Protein AF-A0A7S2B940-F1 (afdb_monomer)

Structure (mmCIF, N/CA/C/O backbone):
data_AF-A0A7S2B940-F1
#
_entry.id   AF-A0A7S2B940-F1
#
loop_
_atom_site.group_PDB
_atom_site.id
_atom_site.type_symbol
_atom_site.label_atom_id
_atom_site.label_alt_id
_atom_site.label_comp_id
_atom_site.label_asym_id
_atom_site.label_entity_id
_atom_site.label_seq_id
_atom_site.pdbx_PDB_ins_code
_atom_site.Cartn_x
_atom_site.Cartn_y
_atom_site.Cartn_z
_atom_site.occupancy
_atom_site.B_iso_or_equiv
_atom_site.auth_seq_id
_atom_site.auth_comp_id
_atom_site.auth_asym_id
_atom_site.auth_atom_id
_atom_site.pdbx_PDB_model_num
ATOM 1 N N . THR A 1 1 ? -18.390 -24.852 35.337 1.00 52.75 1 THR A N 1
ATOM 2 C CA . THR A 1 1 ? -17.069 -25.530 35.355 1.00 52.75 1 THR A CA 1
ATOM 3 C C . THR A 1 1 ? -16.070 -24.663 34.614 1.00 52.75 1 THR A C 1
ATOM 5 O O . THR A 1 1 ? -16.239 -24.430 33.425 1.00 52.75 1 THR A O 1
ATOM 8 N N . ALA A 1 2 ? -15.035 -24.170 35.299 1.00 57.06 2 ALA A N 1
ATOM 9 C CA . ALA A 1 2 ? -14.073 -23.205 34.744 1.00 57.06 2 ALA A CA 1
ATOM 10 C C . ALA A 1 2 ? -13.391 -23.668 33.437 1.00 57.06 2 ALA A C 1
ATOM 12 O O . ALA A 1 2 ? -13.110 -22.860 32.560 1.00 57.06 2 ALA A O 1
ATOM 13 N N . ALA A 1 3 ? -13.202 -24.979 33.257 1.00 61.72 3 ALA A N 1
ATOM 14 C CA . ALA A 1 3 ? -12.639 -25.552 32.035 1.00 61.72 3 ALA A CA 1
ATOM 15 C C . ALA A 1 3 ? -13.506 -25.314 30.783 1.00 61.72 3 ALA A C 1
ATOM 17 O O . ALA A 1 3 ? -12.969 -25.111 29.698 1.00 61.72 3 ALA A O 1
ATOM 18 N N . ALA A 1 4 ? -14.837 -25.297 30.923 1.00 62.75 4 ALA A N 1
ATOM 19 C CA . ALA A 1 4 ? -15.737 -25.053 29.798 1.00 62.75 4 ALA A CA 1
ATOM 20 C C . ALA A 1 4 ? -15.673 -23.588 29.337 1.00 62.75 4 ALA A C 1
ATOM 22 O O . ALA A 1 4 ? -15.599 -23.325 28.142 1.00 62.75 4 ALA A O 1
ATOM 23 N N . ALA A 1 5 ? -15.602 -22.643 30.279 1.00 66.50 5 ALA A N 1
ATOM 24 C CA . ALA A 1 5 ? -15.472 -21.218 29.977 1.00 66.50 5 ALA A CA 1
ATOM 25 C C . ALA A 1 5 ? -14.137 -20.889 29.283 1.00 66.50 5 ALA A C 1
ATOM 27 O O . ALA A 1 5 ? -14.111 -20.117 28.327 1.00 66.50 5 ALA A O 1
ATOM 28 N N . VAL A 1 6 ? -13.039 -21.532 29.700 1.00 71.50 6 VAL A N 1
ATOM 29 C CA . VAL A 1 6 ? -11.722 -21.378 29.054 1.00 71.50 6 VAL A CA 1
ATOM 30 C C . VAL A 1 6 ? -11.737 -21.910 27.620 1.00 71.50 6 VAL A C 1
ATOM 32 O O . VAL A 1 6 ? -11.190 -21.269 26.725 1.00 71.50 6 VAL A O 1
ATOM 35 N N . LEU A 1 7 ? -12.392 -23.048 27.376 1.00 70.31 7 LEU A N 1
ATOM 36 C CA . LEU A 1 7 ? -12.511 -23.616 26.031 1.00 70.31 7 LEU A CA 1
ATOM 37 C C . LEU A 1 7 ? -13.374 -22.746 25.113 1.00 70.31 7 LEU A C 1
ATOM 39 O O . LEU A 1 7 ? -13.014 -22.550 23.956 1.00 70.31 7 LEU A O 1
ATOM 43 N N . VAL A 1 8 ? -14.463 -22.172 25.626 1.00 73.25 8 VAL A N 1
ATOM 44 C CA . VAL A 1 8 ? -15.303 -21.236 24.863 1.00 73.25 8 VAL A CA 1
ATOM 45 C C . VAL A 1 8 ? -14.540 -19.943 24.562 1.00 73.25 8 VAL A C 1
ATOM 47 O O . VAL A 1 8 ? -14.522 -19.509 23.413 1.00 73.25 8 VAL A O 1
ATOM 50 N N . GLY A 1 9 ? -13.829 -19.375 25.541 1.00 71.56 9 GLY A N 1
ATOM 51 C CA . GLY A 1 9 ? -12.989 -18.191 25.336 1.00 71.56 9 GLY A CA 1
ATOM 52 C C . GLY A 1 9 ? -11.861 -18.422 24.324 1.00 71.56 9 GLY A C 1
ATOM 53 O O . GLY A 1 9 ? -11.613 -17.571 23.470 1.00 71.56 9 GLY A O 1
ATOM 54 N N . LEU A 1 10 ? -11.226 -19.599 24.354 1.00 71.62 10 LEU A N 1
ATOM 55 C CA . LEU A 1 10 ? -10.214 -19.994 23.371 1.00 71.62 10 LEU A CA 1
ATOM 56 C C . LEU A 1 10 ? -10.818 -20.141 21.969 1.00 71.62 10 LEU A C 1
ATOM 58 O O . LEU A 1 10 ? -10.232 -19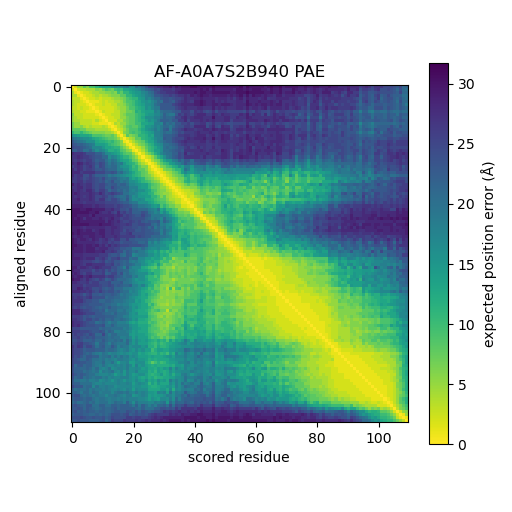.651 21.008 1.00 71.62 10 LEU A O 1
ATOM 62 N N . LEU A 1 11 ? -11.981 -20.787 21.843 1.00 67.75 11 LEU A N 1
ATOM 63 C CA . LEU A 1 11 ? -12.649 -20.996 20.556 1.00 67.75 11 LEU A CA 1
ATOM 64 C C . LEU A 1 11 ? -13.142 -19.683 19.942 1.00 67.75 11 LEU A C 1
ATOM 66 O O . LEU A 1 11 ? -12.982 -19.490 18.741 1.00 67.75 11 LEU A O 1
ATOM 70 N N . VAL A 1 12 ? -13.666 -18.756 20.746 1.00 68.81 12 VAL A N 1
ATOM 71 C CA . VAL A 1 12 ? -14.045 -17.410 20.286 1.00 68.81 12 VAL A CA 1
ATOM 72 C C . VAL A 1 12 ? -12.805 -16.593 19.913 1.00 68.81 12 VAL A C 1
ATOM 74 O O . VAL A 1 12 ? -12.798 -15.931 18.875 1.00 68.81 12 VAL A O 1
ATOM 77 N N . GLY A 1 13 ? -11.721 -16.680 20.690 1.00 63.38 13 GLY A N 1
ATOM 78 C CA . GLY A 1 13 ? -10.437 -16.047 20.363 1.00 63.38 13 GLY A CA 1
ATOM 79 C C . GLY A 1 13 ? -9.819 -16.571 19.059 1.00 63.38 13 GLY A C 1
ATOM 80 O O . GLY A 1 13 ? -9.343 -15.791 18.236 1.00 63.38 13 GLY A O 1
ATOM 81 N N . LEU A 1 14 ? -9.884 -17.883 18.816 1.00 63.81 14 LEU A N 1
ATOM 82 C CA . LEU A 1 14 ? -9.420 -18.497 17.568 1.00 63.81 14 LEU A CA 1
ATOM 83 C C . LEU A 1 14 ? -10.356 -18.191 16.391 1.00 63.81 14 LEU A C 1
ATOM 85 O O . LEU A 1 14 ? -9.872 -17.847 15.316 1.00 63.81 14 LEU A O 1
ATOM 89 N N . ALA A 1 15 ? -11.676 -18.245 16.570 1.00 60.56 15 ALA A N 1
ATOM 90 C CA . ALA A 1 15 ? -12.637 -17.958 15.502 1.00 60.56 15 ALA A CA 1
ATOM 91 C C . ALA A 1 15 ? -12.685 -16.469 15.116 1.00 60.56 15 ALA A C 1
ATOM 93 O O . ALA A 1 15 ? -12.970 -16.141 13.967 1.00 60.56 15 ALA A O 1
ATOM 94 N N . SER A 1 16 ? -12.365 -15.563 16.045 1.00 57.62 16 SER A N 1
ATOM 95 C CA . SER A 1 16 ? -12.259 -14.123 15.775 1.00 57.62 16 SER A CA 1
ATOM 96 C C . SER A 1 16 ? -10.914 -13.715 15.166 1.00 57.62 16 SER A C 1
ATOM 98 O O . SER A 1 16 ? -10.809 -12.624 14.612 1.00 57.62 16 SER A O 1
ATOM 100 N N . SER A 1 17 ? -9.892 -14.576 15.201 1.00 50.94 17 SER A N 1
ATOM 101 C CA . SER A 1 17 ? -8.549 -14.235 14.716 1.00 50.94 17 SER A CA 1
ATOM 102 C C . SER A 1 17 ? -8.412 -13.989 13.198 1.00 50.94 17 SER A C 1
ATOM 104 O O . SER A 1 17 ? -7.620 -13.111 12.847 1.00 50.94 17 SER A O 1
ATOM 106 N N . PRO A 1 18 ? -9.198 -14.593 12.274 1.00 51.69 18 PRO A N 1
ATOM 107 C CA . PRO A 1 18 ? -9.174 -14.172 10.872 1.00 51.69 18 PRO A CA 1
ATOM 108 C C . PRO A 1 18 ? -9.874 -12.822 10.690 1.00 51.69 18 PRO A C 1
ATOM 110 O O . PRO A 1 18 ? -9.405 -11.979 9.930 1.00 51.69 18 PRO A O 1
ATOM 113 N N . LEU A 1 19 ? -10.971 -12.601 11.426 1.00 43.22 19 LEU A N 1
ATOM 114 C CA . LEU A 1 19 ? -11.789 -11.397 11.316 1.00 43.22 19 LEU A CA 1
ATOM 115 C C . LEU A 1 19 ? -11.126 -10.185 11.961 1.00 43.22 19 LEU A C 1
ATOM 117 O O . LEU A 1 19 ? -11.212 -9.113 11.391 1.00 43.22 19 LEU A O 1
ATOM 121 N N . ALA A 1 20 ? -10.408 -10.321 13.075 1.00 45.69 20 ALA A N 1
ATOM 122 C CA . ALA A 1 20 ? -9.652 -9.227 13.687 1.00 45.69 20 ALA A CA 1
ATOM 123 C C . ALA A 1 20 ? -8.378 -8.879 12.895 1.00 45.69 20 ALA A C 1
ATOM 125 O O . ALA A 1 20 ? -8.005 -7.708 12.821 1.00 45.69 20 ALA A O 1
ATOM 126 N N . ALA A 1 21 ? -7.753 -9.865 12.237 1.00 44.47 21 ALA A N 1
ATOM 127 C CA . ALA A 1 21 ? -6.680 -9.610 11.275 1.00 44.47 21 ALA A CA 1
ATOM 128 C C . ALA A 1 21 ? -7.192 -8.888 10.010 1.00 44.47 21 ALA A C 1
ATOM 130 O O . ALA A 1 21 ? -6.435 -8.135 9.397 1.00 44.47 21 ALA A O 1
ATOM 131 N N . SER A 1 22 ? -8.474 -9.050 9.649 1.00 44.34 22 SER A N 1
ATOM 132 C CA . SER A 1 22 ? -9.109 -8.366 8.511 1.00 44.34 22 SER A CA 1
ATOM 133 C C . SER A 1 22 ? -9.970 -7.137 8.868 1.00 44.34 22 SER A C 1
ATOM 135 O O . SER A 1 22 ? -10.297 -6.351 7.981 1.00 44.34 22 SER A O 1
ATOM 137 N N . ALA A 1 23 ? -10.348 -6.930 10.135 1.00 42.91 23 ALA A N 1
ATOM 138 C CA . ALA A 1 23 ? -11.279 -5.874 10.573 1.00 42.91 23 ALA A CA 1
ATOM 139 C C . ALA A 1 23 ? -10.595 -4.532 10.877 1.00 42.91 23 ALA A C 1
ATOM 141 O O . ALA A 1 23 ? -11.248 -3.565 11.261 1.00 42.91 23 ALA A O 1
ATOM 142 N N . GLY A 1 24 ? -9.286 -4.431 10.657 1.00 43.88 24 GLY A N 1
ATOM 143 C CA . GLY A 1 24 ? -8.516 -3.206 10.860 1.00 43.88 24 GLY A CA 1
ATOM 144 C C . GLY A 1 24 ? -8.336 -2.332 9.619 1.00 43.88 24 GLY A C 1
ATOM 145 O O . GLY A 1 24 ? -7.425 -1.514 9.637 1.00 43.88 24 GLY A O 1
ATOM 146 N N . VAL A 1 25 ? -9.177 -2.484 8.585 1.00 47.09 25 VAL A N 1
ATOM 147 C CA . VAL A 1 25 ? -9.004 -2.055 7.176 1.00 47.09 25 VAL A CA 1
ATOM 148 C C . VAL A 1 25 ? -8.532 -3.245 6.345 1.00 47.09 25 VAL A C 1
ATOM 150 O O . VAL A 1 25 ? -7.361 -3.615 6.399 1.00 47.09 25 VAL A O 1
ATOM 153 N N . ALA A 1 26 ? -9.436 -3.816 5.541 1.00 45.25 26 ALA A N 1
ATOM 154 C CA . ALA A 1 26 ? -9.055 -4.581 4.361 1.00 45.25 26 ALA A CA 1
ATOM 155 C C . ALA A 1 26 ? -8.199 -3.644 3.506 1.00 45.25 26 ALA A C 1
ATOM 157 O O . ALA A 1 26 ? -8.713 -2.782 2.794 1.00 45.25 26 ALA A O 1
ATOM 158 N N . ARG A 1 27 ? -6.880 -3.708 3.685 1.00 55.78 27 ARG A N 1
ATOM 159 C CA . ARG A 1 27 ? -5.963 -2.982 2.823 1.00 55.78 27 ARG A CA 1
ATOM 160 C C . ARG A 1 27 ? -6.012 -3.739 1.504 1.00 55.78 27 ARG A C 1
ATOM 162 O O . ARG A 1 27 ? -5.611 -4.905 1.511 1.00 55.78 27 ARG A O 1
ATOM 169 N N . PRO A 1 28 ? -6.538 -3.149 0.413 1.00 59.94 28 PRO A N 1
ATOM 170 C CA . PRO A 1 28 ? -6.311 -3.739 -0.894 1.00 59.94 28 PRO A CA 1
ATOM 171 C C . PRO A 1 28 ? -4.803 -3.966 -1.010 1.00 59.94 28 PRO A C 1
ATOM 173 O O . PRO A 1 28 ? -4.013 -3.138 -0.539 1.00 59.94 28 PRO A O 1
ATOM 176 N N . LEU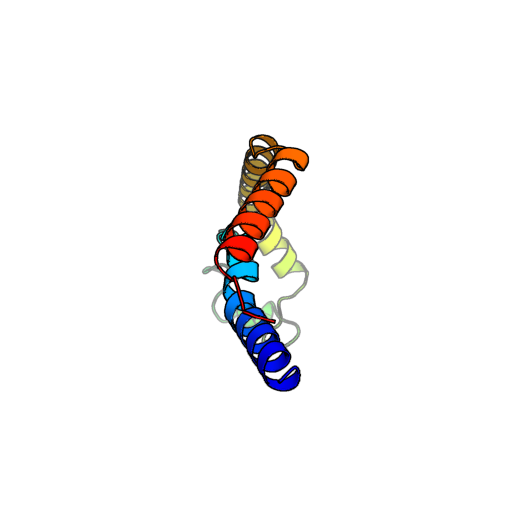 A 1 29 ? -4.408 -5.131 -1.530 1.00 63.56 29 LEU A N 1
ATOM 177 C CA . LEU A 1 29 ? -3.009 -5.321 -1.888 1.00 63.56 29 LEU A CA 1
ATOM 178 C C . LEU A 1 29 ? -2.595 -4.138 -2.774 1.00 63.56 29 LEU A C 1
ATOM 180 O O . LEU A 1 29 ? -3.435 -3.666 -3.542 1.00 63.56 29 LEU A O 1
ATOM 184 N N . PRO A 1 30 ? -1.359 -3.628 -2.635 1.00 63.44 30 PRO A N 1
ATOM 185 C CA . PRO A 1 30 ? -0.895 -2.558 -3.503 1.00 63.44 30 PRO A CA 1
ATOM 186 C C . PRO A 1 30 ? -1.110 -2.966 -4.962 1.00 63.44 30 PRO A C 1
ATOM 188 O O . PRO A 1 30 ? -0.836 -4.112 -5.341 1.00 63.44 30 PRO A O 1
ATOM 191 N N . ASP A 1 31 ? -1.608 -2.031 -5.766 1.00 66.69 31 ASP A N 1
ATOM 192 C CA . ASP A 1 31 ? -1.832 -2.257 -7.193 1.00 66.69 31 ASP A CA 1
ATOM 193 C C . ASP A 1 31 ? -0.488 -2.361 -7.935 1.00 66.69 31 ASP A C 1
ATOM 195 O O . ASP A 1 31 ? -0.432 -2.817 -9.087 1.00 66.69 31 ASP A O 1
ATOM 199 N N . PHE A 1 32 ? 0.612 -1.937 -7.303 1.00 64.69 32 PHE A N 1
ATOM 200 C CA . PHE A 1 32 ? 1.962 -2.272 -7.725 1.00 64.69 32 PHE A CA 1
ATOM 201 C C . PHE A 1 32 ? 2.434 -3.572 -7.060 1.00 64.69 32 PHE A C 1
ATOM 203 O O . PHE A 1 32 ? 2.542 -3.718 -5.843 1.00 64.69 32 PHE A O 1
ATOM 210 N N . SER A 1 33 ? 2.798 -4.523 -7.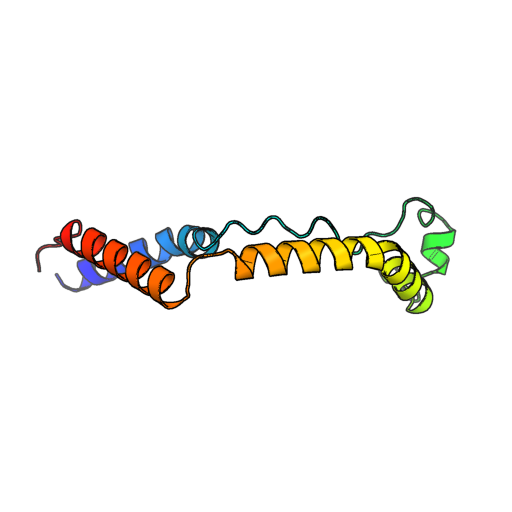908 1.00 65.12 33 SER A N 1
ATOM 211 C CA . SER A 1 33 ? 3.560 -5.708 -7.544 1.00 65.12 33 SER A CA 1
ATOM 212 C C . SER A 1 33 ? 4.737 -5.796 -8.501 1.00 65.12 33 SER A C 1
ATOM 214 O O . SER A 1 33 ? 4.571 -5.523 -9.695 1.00 65.12 33 SER A O 1
ATOM 216 N N . LEU A 1 34 ? 5.910 -6.183 -7.984 1.00 65.06 34 LEU A N 1
ATOM 217 C CA . LEU A 1 34 ? 7.116 -6.417 -8.782 1.00 65.06 34 LEU A CA 1
ATOM 218 C C . LEU A 1 34 ? 6.887 -7.608 -9.716 1.00 65.06 34 LEU A C 1
ATOM 220 O O . LEU A 1 34 ? 7.291 -8.736 -9.450 1.00 65.06 34 LEU A O 1
ATOM 224 N N . THR A 1 35 ? 6.207 -7.337 -10.818 1.00 67.56 35 THR A N 1
ATOM 225 C CA . THR A 1 35 ? 5.924 -8.279 -11.889 1.00 67.56 35 THR A CA 1
ATOM 226 C C . THR A 1 35 ? 6.939 -8.100 -13.005 1.00 67.56 35 THR A C 1
ATOM 228 O O . THR A 1 35 ? 7.400 -6.992 -13.293 1.00 67.56 35 THR A O 1
ATOM 231 N N . ARG A 1 36 ? 7.322 -9.219 -13.625 1.00 66.75 36 ARG A N 1
ATOM 232 C CA . ARG A 1 36 ? 8.161 -9.200 -14.821 1.00 66.75 36 ARG A CA 1
ATOM 233 C C . ARG A 1 36 ? 7.336 -8.592 -15.971 1.00 66.75 36 ARG A C 1
ATOM 235 O O . ARG A 1 36 ? 6.249 -9.104 -16.232 1.00 66.75 36 ARG A O 1
ATOM 242 N N . PRO A 1 37 ? 7.820 -7.543 -16.656 1.00 68.00 37 PRO A N 1
ATOM 243 C CA . PRO A 1 37 ? 7.107 -6.937 -17.775 1.00 68.00 37 PRO A CA 1
ATOM 244 C C . PRO A 1 37 ? 6.895 -7.921 -18.930 1.00 68.00 37 PRO A C 1
ATOM 246 O O . PRO A 1 37 ? 7.740 -8.785 -19.167 1.00 68.00 37 PRO A O 1
ATOM 249 N N . GLU A 1 38 ? 5.808 -7.759 -19.690 1.00 70.38 38 GLU A N 1
ATOM 250 C CA . GLU A 1 38 ? 5.469 -8.655 -20.810 1.00 70.38 38 GLU A CA 1
ATOM 251 C C . GLU A 1 38 ? 6.552 -8.714 -21.893 1.00 70.38 38 GLU A C 1
ATOM 253 O O . GLU A 1 38 ? 6.836 -9.785 -22.421 1.00 70.38 38 GLU A O 1
ATOM 258 N N . TYR A 1 39 ? 7.237 -7.599 -22.151 1.00 64.25 39 TYR A N 1
ATOM 259 C CA . TYR A 1 39 ? 8.336 -7.539 -23.120 1.00 64.25 39 TYR A CA 1
ATOM 260 C C . TYR A 1 39 ? 9.591 -8.316 -22.686 1.00 64.25 39 TYR A C 1
ATOM 262 O O . TYR A 1 39 ? 10.477 -8.543 -23.501 1.00 64.25 39 TYR A O 1
ATOM 270 N N . MET A 1 40 ? 9.680 -8.725 -21.415 1.00 62.41 40 MET A N 1
ATOM 271 C CA . MET A 1 40 ? 10.777 -9.537 -20.878 1.00 62.41 40 MET A CA 1
ATOM 272 C C . MET A 1 40 ? 10.402 -11.018 -20.743 1.00 62.41 40 MET A C 1
ATOM 274 O O . MET A 1 40 ? 11.047 -11.733 -19.976 1.00 62.41 40 MET A O 1
ATOM 278 N N . GLN A 1 41 ? 9.348 -11.485 -21.420 1.00 63.62 41 GLN A N 1
ATOM 279 C CA . GLN A 1 41 ? 8.969 -12.900 -21.472 1.00 63.62 41 GLN A CA 1
ATOM 280 C C . GLN A 1 41 ? 9.648 -13.594 -22.673 1.00 63.62 41 GLN A C 1
ATOM 282 O O . GLN A 1 41 ? 9.651 -13.061 -23.777 1.00 63.62 41 GLN A O 1
ATOM 287 N N . GLY A 1 42 ? 10.232 -14.787 -22.477 1.00 63.91 42 GLY A N 1
ATOM 288 C CA . GLY A 1 42 ? 10.884 -15.574 -23.541 1.00 63.91 42 GLY A CA 1
ATOM 289 C C . GLY A 1 42 ? 12.391 -15.796 -23.341 1.00 63.91 42 GLY A C 1
ATOM 290 O O . GLY A 1 42 ? 12.868 -15.834 -22.213 1.00 63.91 42 GLY A O 1
ATOM 291 N N . ILE A 1 43 ? 13.152 -15.962 -24.430 1.00 56.75 43 ILE A N 1
ATOM 292 C CA . ILE A 1 43 ? 14.596 -16.303 -24.400 1.00 56.75 43 ILE A CA 1
ATOM 293 C C . ILE A 1 43 ? 15.423 -15.231 -23.665 1.00 56.75 43 ILE A C 1
ATOM 295 O O . ILE A 1 43 ? 16.366 -15.547 -22.941 1.00 56.75 43 ILE A O 1
ATOM 299 N N . ASP A 1 44 ? 15.022 -13.965 -23.780 1.00 56.72 44 ASP A N 1
ATOM 300 C CA . ASP A 1 44 ? 15.660 -12.842 -23.083 1.00 56.72 44 ASP A CA 1
ATOM 301 C C . ASP A 1 44 ? 15.415 -12.892 -21.556 1.00 56.72 44 ASP A C 1
ATOM 303 O O . ASP A 1 44 ? 16.263 -12.520 -20.743 1.00 56.72 44 ASP A O 1
ATOM 307 N N . ALA A 1 45 ? 14.293 -13.493 -21.135 1.00 57.56 45 ALA A N 1
ATOM 308 C CA . ALA A 1 45 ? 13.985 -13.754 -19.729 1.00 57.56 45 ALA A CA 1
ATOM 309 C C . ALA A 1 45 ? 14.976 -14.739 -19.095 1.00 57.56 45 ALA A C 1
ATOM 311 O O . ALA A 1 45 ? 15.333 -14.592 -17.925 1.00 57.56 45 ALA A O 1
ATOM 312 N N . SER A 1 46 ? 15.409 -15.737 -19.869 1.00 54.75 46 SER A N 1
ATOM 313 C CA . SER A 1 46 ? 16.346 -16.780 -19.447 1.00 54.75 46 SER A CA 1
ATOM 314 C C . SER A 1 46 ? 17.778 -16.257 -19.319 1.00 54.75 46 SER A C 1
ATOM 316 O O . SER A 1 46 ? 18.505 -16.718 -18.447 1.00 54.75 46 SER A O 1
ATOM 318 N N . ASN A 1 47 ? 18.160 -15.270 -20.139 1.00 57.19 47 ASN A N 1
ATOM 319 C CA . ASN A 1 47 ? 19.477 -14.623 -20.077 1.00 57.19 47 ASN A CA 1
ATOM 320 C C . ASN A 1 47 ? 19.587 -13.571 -18.968 1.00 57.19 47 ASN A C 1
ATOM 322 O O . ASN A 1 47 ? 20.682 -13.288 -18.494 1.00 57.19 47 ASN A O 1
ATOM 326 N N . SER A 1 48 ? 18.459 -13.017 -18.521 1.00 60.72 48 SER A N 1
ATOM 327 C CA . SER A 1 48 ? 18.408 -12.060 -17.407 1.00 60.72 48 SER A CA 1
ATOM 328 C C . SER A 1 48 ? 18.569 -12.687 -16.014 1.00 60.72 48 SER A C 1
ATOM 330 O O . SER A 1 48 ? 18.338 -12.005 -15.021 1.00 60.72 48 SER A O 1
ATOM 332 N N . ALA A 1 49 ? 18.887 -13.979 -15.902 1.00 62.19 49 ALA A N 1
ATOM 333 C CA . ALA A 1 49 ? 18.854 -14.710 -14.639 1.00 62.19 49 ALA A CA 1
ATOM 334 C C . ALA A 1 49 ? 20.144 -15.507 -14.408 1.00 62.19 49 ALA A C 1
ATOM 336 O O . ALA A 1 49 ? 20.514 -16.351 -15.220 1.00 62.19 49 ALA A O 1
ATOM 337 N N . THR A 1 50 ? 20.798 -15.304 -13.260 1.00 60.47 50 THR A N 1
ATOM 338 C CA . THR A 1 50 ? 21.963 -16.108 -12.841 1.00 60.47 50 THR A CA 1
ATOM 339 C C . THR A 1 50 ? 21.578 -17.571 -12.577 1.00 60.47 50 THR A C 1
ATOM 341 O O . THR A 1 50 ? 22.407 -18.471 -12.716 1.00 60.47 50 THR A O 1
ATOM 344 N N . LYS A 1 51 ? 20.311 -17.823 -12.215 1.00 63.88 51 LYS A N 1
ATOM 345 C CA . LYS A 1 51 ? 19.704 -19.151 -12.040 1.00 63.88 51 LYS A CA 1
ATOM 346 C C . LYS A 1 51 ? 18.241 -19.148 -12.500 1.00 63.88 51 LYS A C 1
ATOM 348 O O . LYS A 1 51 ? 17.584 -18.111 -12.413 1.00 63.88 51 LYS A O 1
ATOM 353 N N . PRO A 1 52 ? 17.684 -20.296 -12.924 1.00 61.12 52 PRO A N 1
ATOM 354 C CA . PRO A 1 52 ? 16.258 -20.406 -13.228 1.00 61.12 52 PRO A CA 1
ATOM 355 C C . PRO A 1 52 ? 15.386 -19.908 -12.063 1.00 61.12 52 PRO A C 1
ATOM 357 O O . PRO A 1 52 ? 15.559 -20.344 -10.928 1.00 61.12 52 PRO A O 1
ATOM 360 N N . GLY A 1 53 ? 14.456 -18.992 -12.347 1.00 65.88 53 GLY A N 1
ATOM 361 C CA . GLY A 1 53 ? 13.565 -18.386 -11.348 1.00 65.88 53 GLY A CA 1
ATOM 362 C C . GLY A 1 53 ? 14.108 -17.125 -10.663 1.00 65.88 53 GLY A C 1
ATOM 363 O O . GLY A 1 53 ? 13.344 -16.437 -9.989 1.00 65.88 53 GLY A O 1
ATOM 364 N N . GLU A 1 54 ? 15.380 -16.776 -10.865 1.00 68.69 54 GLU A N 1
ATOM 365 C CA . GLU A 1 54 ? 15.955 -15.518 -10.383 1.00 68.69 54 GLU A CA 1
ATOM 366 C C . GLU A 1 54 ? 15.826 -14.402 -11.438 1.00 68.69 54 GLU A C 1
ATOM 368 O O . GLU A 1 54 ? 15.556 -14.635 -12.618 1.00 68.69 54 GLU A O 1
ATOM 373 N N . VAL A 1 55 ? 15.981 -13.158 -10.993 1.00 71.38 55 VAL A N 1
ATOM 374 C CA . VAL A 1 55 ? 16.083 -11.972 -11.850 1.00 71.38 55 VAL A CA 1
ATOM 375 C C . VAL A 1 55 ? 17.385 -11.285 -11.469 1.00 71.38 55 VAL A C 1
ATOM 377 O O . VAL A 1 55 ? 17.591 -11.007 -10.285 1.00 71.38 55 VAL A O 1
ATOM 380 N N . ASP A 1 56 ? 18.259 -11.025 -12.437 1.00 78.31 56 ASP A N 1
ATOM 381 C CA . ASP A 1 56 ? 19.509 -10.304 -12.211 1.00 78.31 56 ASP A CA 1
ATOM 382 C C . ASP A 1 56 ? 19.238 -8.902 -11.645 1.00 78.31 56 ASP A C 1
ATOM 384 O O . ASP A 1 56 ? 18.185 -8.292 -11.867 1.00 78.31 56 ASP A O 1
ATOM 388 N N . TYR A 1 57 ? 20.208 -8.384 -10.897 1.00 76.81 57 TYR A N 1
ATOM 389 C CA . TYR A 1 57 ? 20.148 -7.082 -10.254 1.00 76.81 57 TYR A CA 1
ATOM 390 C C . TYR A 1 57 ? 19.833 -5.954 -11.243 1.00 76.81 57 TYR A C 1
ATOM 392 O O . TYR A 1 57 ? 19.008 -5.088 -10.932 1.00 76.81 57 TYR A O 1
ATOM 400 N N . VAL A 1 58 ? 20.437 -5.966 -12.437 1.00 79.94 58 VAL A N 1
ATOM 401 C CA . VAL A 1 58 ? 20.216 -4.924 -13.453 1.00 79.94 58 VAL A CA 1
ATOM 402 C C . VAL A 1 58 ? 18.767 -4.952 -13.929 1.00 79.94 58 VAL A C 1
ATOM 404 O O . VAL A 1 58 ? 18.079 -3.929 -13.905 1.00 79.94 58 VAL A O 1
ATOM 407 N N . THR A 1 59 ? 18.272 -6.135 -14.279 1.00 76.81 59 THR A N 1
ATOM 408 C CA . THR A 1 59 ? 16.889 -6.329 -14.718 1.00 76.81 59 THR A CA 1
ATOM 409 C C . THR A 1 59 ? 15.892 -5.974 -13.621 1.00 76.81 59 THR A C 1
ATOM 411 O O . THR A 1 59 ? 14.931 -5.247 -13.869 1.00 76.81 59 THR A O 1
ATOM 414 N N . ARG A 1 60 ? 16.136 -6.403 -12.380 1.00 78.75 60 ARG A N 1
ATOM 415 C CA . ARG A 1 60 ? 15.300 -6.035 -11.232 1.00 78.75 60 ARG A CA 1
ATOM 416 C C . ARG A 1 60 ? 15.248 -4.521 -11.040 1.00 78.75 60 ARG A C 1
ATOM 418 O O . ARG A 1 60 ? 14.170 -3.983 -10.797 1.00 78.75 60 ARG A O 1
ATOM 425 N N . SER A 1 61 ? 16.386 -3.843 -11.161 1.00 81.06 61 SER A N 1
ATOM 426 C CA . SER A 1 61 ? 16.480 -2.388 -10.995 1.00 81.06 61 SER A CA 1
ATOM 427 C C . SER A 1 61 ? 15.711 -1.643 -12.086 1.00 81.06 61 SER A C 1
ATOM 429 O O . SER A 1 61 ? 15.018 -0.673 -11.794 1.00 81.06 61 SER A O 1
ATOM 431 N N . GLN A 1 62 ? 15.758 -2.126 -13.329 1.00 81.19 62 GLN A N 1
ATOM 432 C CA . GLN A 1 62 ? 14.968 -1.568 -14.431 1.00 81.19 62 GLN A CA 1
ATOM 433 C C . GLN A 1 62 ? 13.464 -1.751 -14.205 1.00 81.19 62 GLN A C 1
ATOM 435 O O . GLN A 1 62 ? 12.702 -0.797 -14.347 1.00 81.19 62 GLN A O 1
ATOM 440 N N . ILE A 1 63 ? 13.037 -2.947 -13.786 1.00 79.44 63 ILE A N 1
ATOM 441 C CA . ILE A 1 63 ? 11.633 -3.231 -13.450 1.00 79.44 63 ILE A CA 1
ATOM 442 C C . ILE A 1 63 ? 11.157 -2.311 -12.319 1.00 79.44 63 ILE A C 1
ATOM 444 O O . ILE A 1 63 ? 10.086 -1.712 -12.410 1.00 79.44 63 ILE A O 1
ATOM 448 N N . GLN A 1 64 ? 11.972 -2.152 -11.273 1.00 79.12 64 GLN A N 1
ATOM 449 C CA . GLN A 1 64 ? 11.687 -1.227 -10.176 1.00 79.12 64 GLN A CA 1
ATOM 450 C C . GLN A 1 64 ? 11.577 0.217 -10.658 1.00 79.12 64 GLN A C 1
ATOM 452 O O . GLN A 1 64 ? 10.671 0.927 -10.231 1.00 79.12 64 GLN A O 1
ATOM 457 N N . TRP A 1 65 ? 12.460 0.651 -11.557 1.00 83.75 65 TRP A N 1
ATOM 458 C CA . TRP A 1 65 ? 12.432 2.007 -12.096 1.00 83.75 65 TRP A CA 1
ATOM 459 C C . TRP A 1 65 ? 11.149 2.281 -12.888 1.00 83.75 65 TRP A C 1
ATOM 461 O O . TRP A 1 65 ? 10.516 3.313 -12.680 1.00 83.75 65 TRP A O 1
ATOM 471 N N . VAL A 1 66 ? 10.712 1.329 -13.720 1.00 83.31 66 VAL A N 1
ATOM 472 C CA . VAL A 1 66 ? 9.451 1.423 -14.477 1.00 83.31 66 VAL A CA 1
ATOM 473 C C . VAL A 1 66 ? 8.235 1.501 -13.548 1.00 83.31 66 VAL A C 1
ATOM 475 O O . VAL A 1 66 ? 7.296 2.242 -13.825 1.00 83.31 66 VAL A O 1
ATOM 478 N N . GLN A 1 67 ? 8.248 0.773 -12.429 1.00 82.44 67 GLN A N 1
ATOM 479 C CA . GLN A 1 67 ? 7.133 0.756 -11.472 1.00 82.44 67 GLN A CA 1
ATOM 480 C C . GLN A 1 67 ? 7.175 1.904 -10.452 1.00 82.44 67 GLN A C 1
ATOM 482 O O . GLN A 1 67 ? 6.175 2.168 -9.781 1.00 82.44 67 GLN A O 1
ATOM 487 N N . MET A 1 68 ? 8.302 2.614 -10.343 1.00 86.56 68 MET A N 1
ATOM 488 C CA . MET A 1 68 ? 8.522 3.657 -9.338 1.00 86.56 68 MET A CA 1
ATOM 489 C C . MET A 1 68 ? 7.482 4.793 -9.378 1.00 86.56 68 MET A C 1
ATOM 491 O O . MET A 1 68 ? 7.035 5.200 -8.303 1.00 86.56 68 MET A O 1
ATOM 495 N N . PRO A 1 69 ? 7.045 5.313 -10.547 1.00 87.88 69 PRO A N 1
ATOM 496 C CA . PRO A 1 69 ? 6.028 6.364 -10.587 1.00 87.88 69 PRO A CA 1
ATOM 497 C C . PRO A 1 69 ? 4.705 5.933 -9.941 1.00 87.88 69 PRO A C 1
ATOM 499 O O . PRO A 1 69 ? 4.186 6.657 -9.093 1.00 87.88 69 PRO A O 1
ATOM 502 N N . LYS A 1 70 ? 4.218 4.727 -10.265 1.00 85.94 70 LYS A N 1
ATOM 503 C CA . LYS A 1 70 ? 2.981 4.166 -9.700 1.00 85.94 70 LYS A CA 1
ATOM 504 C C . LYS A 1 70 ? 3.122 3.893 -8.200 1.00 85.94 70 LYS A C 1
ATOM 506 O O . LYS A 1 70 ? 2.261 4.273 -7.416 1.00 85.94 70 LYS A O 1
ATOM 511 N N . ALA A 1 71 ? 4.256 3.324 -7.783 1.00 84.88 71 ALA A N 1
ATOM 512 C CA . ALA A 1 71 ? 4.539 3.085 -6.368 1.00 84.88 71 ALA A CA 1
ATOM 513 C C . ALA A 1 71 ? 4.562 4.387 -5.546 1.00 84.88 71 ALA A C 1
ATOM 515 O O . ALA A 1 71 ? 4.088 4.420 -4.410 1.00 84.88 71 ALA A O 1
ATOM 516 N N . ARG A 1 72 ? 5.086 5.479 -6.118 1.00 88.75 72 ARG A N 1
ATOM 517 C CA . ARG A 1 72 ? 5.070 6.801 -5.480 1.00 88.75 72 ARG A CA 1
ATOM 518 C C . ARG A 1 72 ? 3.649 7.342 -5.337 1.00 88.75 72 ARG A C 1
ATOM 520 O O . ARG A 1 72 ? 3.333 7.902 -4.292 1.00 88.75 72 ARG A O 1
ATOM 527 N N . GLU A 1 73 ? 2.826 7.206 -6.368 1.00 90.25 73 GLU A N 1
ATOM 528 C CA . GLU A 1 73 ? 1.435 7.663 -6.353 1.00 90.25 73 GLU A CA 1
ATOM 529 C C . GLU A 1 73 ? 0.611 6.916 -5.296 1.00 90.25 73 GLU A C 1
ATOM 531 O O . GLU A 1 73 ? 0.001 7.553 -4.437 1.00 90.25 73 GLU A O 1
ATOM 536 N N . GLU A 1 74 ? 0.705 5.585 -5.258 1.00 86.88 74 GLU A N 1
ATOM 537 C CA . GLU A 1 74 ? 0.044 4.763 -4.235 1.00 86.88 74 GLU A C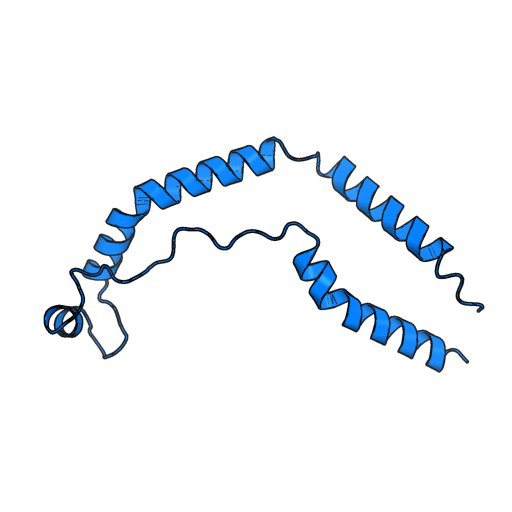A 1
ATOM 538 C C . GLU A 1 74 ? 0.541 5.084 -2.819 1.00 86.88 74 GLU A C 1
ATOM 540 O O . GLU A 1 74 ? -0.241 5.116 -1.868 1.00 86.88 74 GLU A O 1
ATOM 545 N N . ALA A 1 75 ? 1.836 5.374 -2.652 1.00 86.50 75 ALA A N 1
ATOM 546 C CA . ALA A 1 75 ? 2.374 5.781 -1.358 1.00 86.50 75 ALA A CA 1
ATOM 547 C C . ALA A 1 75 ? 1.817 7.137 -0.895 1.00 86.50 75 ALA A C 1
ATOM 549 O O . ALA A 1 75 ? 1.596 7.328 0.304 1.00 86.50 75 ALA A O 1
ATOM 550 N N . LEU A 1 76 ? 1.593 8.078 -1.817 1.00 90.00 76 LEU A N 1
ATOM 551 C CA . LEU A 1 76 ? 0.995 9.376 -1.507 1.00 90.00 76 LEU A CA 1
ATOM 552 C C . LEU A 1 76 ? -0.486 9.236 -1.142 1.00 90.00 76 LEU A C 1
ATOM 554 O O . LEU A 1 76 ? -0.883 9.784 -0.113 1.00 90.00 76 LEU A O 1
ATOM 558 N N . ASP A 1 77 ? -1.256 8.463 -1.913 1.00 88.81 77 ASP A N 1
ATOM 559 C CA . ASP A 1 77 ? -2.665 8.157 -1.613 1.00 88.81 77 ASP A CA 1
ATOM 560 C C . ASP A 1 77 ? -2.815 7.440 -0.264 1.00 88.81 77 ASP A C 1
ATOM 562 O O . ASP A 1 77 ? -3.642 7.791 0.577 1.00 88.81 77 ASP A O 1
ATOM 566 N N . HIS A 1 78 ? -1.947 6.469 0.020 1.00 83.75 78 HIS A N 1
ATOM 567 C CA . HIS A 1 78 ? -1.971 5.805 1.317 1.00 83.75 78 HIS A CA 1
ATOM 568 C C . HIS A 1 78 ? -1.723 6.796 2.463 1.00 83.75 78 HIS A C 1
ATOM 570 O O . HIS A 1 78 ? -2.386 6.742 3.501 1.00 83.75 78 HIS A O 1
ATOM 576 N N . ASN A 1 79 ? -0.773 7.716 2.287 1.00 85.81 79 ASN A N 1
ATOM 577 C CA . ASN A 1 79 ? -0.421 8.689 3.315 1.00 85.81 79 ASN A CA 1
ATOM 578 C C . ASN A 1 79 ? -1.534 9.728 3.526 1.00 85.81 79 ASN A C 1
ATOM 580 O O . ASN A 1 79 ? -1.808 10.076 4.675 1.00 85.81 79 ASN A O 1
ATOM 584 N N . SER A 1 80 ? -2.209 10.189 2.465 1.00 87.44 80 SER A N 1
ATOM 585 C CA . SER A 1 80 ? -3.378 11.073 2.602 1.00 87.44 80 SER A CA 1
ATOM 586 C C . SER A 1 80 ? -4.501 10.370 3.360 1.00 87.44 80 SER A C 1
ATOM 588 O O . SER A 1 80 ? -4.966 10.899 4.365 1.00 87.44 80 SER A O 1
ATOM 590 N N . ARG A 1 81 ? -4.836 9.127 3.004 1.00 81.81 81 ARG A N 1
ATOM 591 C CA . ARG A 1 81 ? -5.880 8.344 3.688 1.00 81.81 81 ARG A CA 1
ATOM 592 C C . ARG A 1 81 ? -5.570 8.085 5.160 1.00 81.81 81 ARG A C 1
ATOM 594 O O . ARG A 1 81 ? -6.468 8.097 6.000 1.00 81.81 81 ARG A O 1
ATOM 601 N N . VAL A 1 82 ? -4.302 7.853 5.500 1.00 83.38 82 VAL A N 1
ATOM 602 C CA . VAL A 1 82 ? -3.873 7.699 6.900 1.00 83.38 82 VAL A CA 1
ATOM 603 C C . VAL A 1 82 ? -3.977 9.020 7.667 1.00 83.38 82 VAL A C 1
ATOM 605 O O . VAL A 1 82 ? -4.316 8.995 8.851 1.00 83.38 82 VAL A O 1
ATOM 608 N N . ARG A 1 83 ? -3.701 10.157 7.017 1.00 83.62 83 ARG A N 1
ATOM 609 C CA . ARG A 1 83 ? -3.818 11.499 7.614 1.00 83.62 83 ARG A CA 1
ATOM 610 C C . ARG A 1 83 ? -5.266 11.950 7.788 1.00 83.62 83 ARG A C 1
ATOM 612 O O . ARG A 1 83 ? -5.568 12.573 8.796 1.00 83.62 83 ARG A O 1
ATOM 619 N N . GLU A 1 84 ? -6.126 11.647 6.823 1.00 87.12 84 GLU A N 1
ATOM 620 C CA . GLU A 1 84 ? -7.561 11.962 6.848 1.00 87.12 84 GLU A CA 1
ATOM 621 C C . GLU A 1 84 ? -8.354 11.024 7.769 1.00 87.12 84 GLU A C 1
ATOM 623 O O . GLU A 1 84 ? -9.476 11.331 8.165 1.00 87.12 84 GLU A O 1
ATOM 628 N N . GLY A 1 85 ? -7.780 9.869 8.113 1.00 80.12 85 GLY A N 1
ATOM 629 C CA . GLY A 1 85 ? -8.396 8.907 9.013 1.00 80.12 85 GLY A CA 1
ATOM 630 C C . GLY A 1 85 ? -8.563 9.425 10.452 1.00 80.12 85 GLY A C 1
ATOM 631 O O . GLY A 1 85 ? -7.864 10.343 10.882 1.00 80.12 85 GLY A O 1
ATOM 632 N N . PRO A 1 86 ? -9.447 8.785 11.241 1.00 82.50 86 PRO A N 1
ATOM 633 C CA . PRO A 1 86 ? -9.729 9.184 12.619 1.00 82.50 86 PRO A CA 1
ATOM 634 C C . PRO A 1 86 ? -8.473 9.134 13.485 1.00 82.50 86 PRO A C 1
ATOM 636 O O . PRO A 1 86 ? -7.600 8.274 13.286 1.00 82.50 86 PRO A O 1
ATOM 639 N N . ALA A 1 87 ? -8.394 10.013 14.482 1.00 86.56 87 ALA A N 1
ATOM 640 C CA . ALA A 1 87 ? -7.236 10.094 15.363 1.00 86.56 87 ALA A CA 1
ATOM 641 C C . ALA A 1 87 ? -7.019 8.768 16.112 1.00 86.56 87 ALA A C 1
ATOM 643 O O . ALA A 1 87 ? -7.950 8.005 16.372 1.00 86.56 87 ALA A O 1
ATOM 644 N N . LYS A 1 88 ? -5.773 8.471 16.512 1.00 83.62 88 LYS A N 1
ATOM 645 C CA . LYS A 1 88 ? -5.478 7.228 17.254 1.00 83.62 88 LYS A CA 1
ATOM 646 C C . LYS A 1 88 ? -6.339 7.103 18.518 1.00 83.62 88 LYS A C 1
ATOM 648 O O . LYS A 1 88 ? -6.770 5.998 18.823 1.00 83.62 88 LYS A O 1
ATOM 653 N N . ALA A 1 89 ? -6.589 8.215 19.209 1.00 85.19 89 ALA A N 1
ATOM 654 C CA . ALA A 1 89 ? -7.443 8.256 20.393 1.00 85.19 89 ALA A CA 1
ATOM 655 C C . ALA A 1 89 ? -8.876 7.795 20.078 1.00 85.19 89 ALA A C 1
ATOM 657 O O . ALA A 1 89 ? -9.355 6.859 20.707 1.00 85.19 89 ALA A O 1
ATOM 658 N N . GLU A 1 90 ? -9.493 8.354 19.036 1.00 83.62 90 GLU A N 1
ATOM 659 C CA . GLU A 1 90 ? -10.845 7.988 18.586 1.00 83.62 90 GLU A CA 1
ATOM 660 C C . GLU A 1 90 ? -10.928 6.519 18.152 1.00 83.62 90 GLU A C 1
ATOM 662 O O . GLU A 1 90 ? -11.893 5.818 18.458 1.00 83.62 90 GLU A O 1
ATOM 667 N N . ARG A 1 91 ? -9.886 6.006 17.482 1.00 83.25 91 ARG A N 1
ATOM 668 C CA . ARG A 1 91 ? -9.816 4.583 17.112 1.00 83.25 91 ARG A CA 1
ATOM 669 C C . ARG A 1 91 ? -9.783 3.677 18.339 1.00 83.25 91 ARG A C 1
ATOM 671 O O . ARG A 1 91 ? -10.458 2.653 18.353 1.00 83.25 91 ARG A O 1
ATOM 678 N N . VAL A 1 92 ? -8.995 4.039 19.351 1.00 88.56 92 VAL A N 1
ATOM 679 C CA . VAL A 1 92 ? -8.896 3.268 20.599 1.00 88.56 92 VAL A CA 1
ATOM 680 C C . VAL A 1 92 ? -10.210 3.329 21.370 1.00 88.56 92 VAL A C 1
ATOM 682 O O . VAL A 1 92 ? -10.672 2.300 21.854 1.00 88.56 92 VAL A O 1
ATOM 685 N N . GLU A 1 93 ? -10.838 4.499 21.446 1.00 88.94 93 GLU A N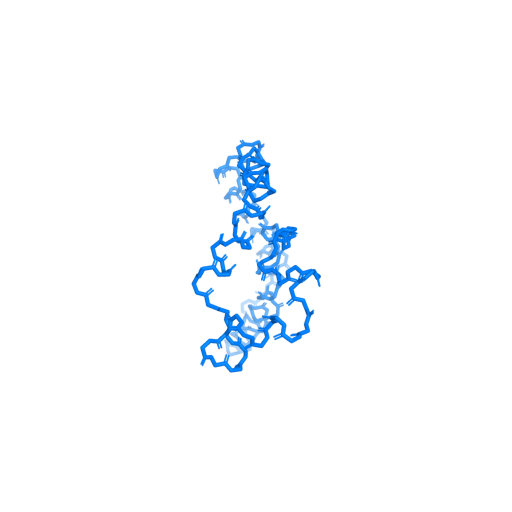 1
ATOM 686 C CA . GLU A 1 93 ? -12.124 4.676 22.118 1.00 88.94 93 GLU A CA 1
ATOM 687 C C . GLU A 1 93 ? -13.225 3.826 21.477 1.00 88.94 93 GLU A C 1
ATOM 689 O O . GLU A 1 93 ? -13.912 3.091 22.187 1.00 88.94 93 GLU A O 1
ATOM 694 N N . LYS A 1 94 ? -13.322 3.836 20.143 1.00 86.69 94 LYS A N 1
ATOM 695 C CA . LYS A 1 94 ? -14.277 3.006 19.397 1.00 86.69 94 LYS A CA 1
ATOM 696 C C . LYS A 1 94 ? -14.070 1.509 19.640 1.00 86.69 94 LYS A C 1
ATOM 698 O O . LYS A 1 94 ? -15.033 0.774 19.824 1.00 86.69 94 LYS A O 1
ATOM 703 N N . VAL A 1 95 ? -12.822 1.042 19.656 1.00 86.94 95 VAL A N 1
ATOM 704 C CA . VAL A 1 95 ? -12.530 -0.373 19.948 1.00 86.94 95 VAL A CA 1
ATOM 705 C C . VAL A 1 95 ? -12.919 -0.716 21.387 1.00 86.94 95 VAL A C 1
ATOM 707 O O . VAL A 1 95 ? -13.515 -1.759 21.635 1.00 86.94 95 VAL A O 1
ATOM 710 N N . MET A 1 96 ? -12.634 0.172 22.340 1.00 83.31 96 MET A N 1
ATOM 711 C CA . MET A 1 96 ? -13.007 -0.030 23.741 1.00 83.31 96 MET A CA 1
ATOM 712 C C . MET A 1 96 ? -14.525 -0.026 23.950 1.00 83.31 96 MET A C 1
ATOM 714 O O . MET A 1 96 ? -15.013 -0.796 24.775 1.00 83.31 96 MET A O 1
ATOM 718 N N . SER A 1 97 ? -15.285 0.801 23.226 1.00 83.56 97 SER A N 1
ATOM 719 C CA . SER A 1 97 ? -16.751 0.780 23.303 1.00 83.56 97 SER A CA 1
ATOM 720 C C . SER A 1 97 ? -17.321 -0.518 22.734 1.00 83.56 97 SER A C 1
ATOM 722 O O . SER A 1 97 ? -18.149 -1.139 23.391 1.00 83.56 97 SER A O 1
ATOM 724 N N . GLN A 1 98 ? -16.806 -0.982 21.593 1.00 83.12 98 GLN A N 1
ATOM 725 C CA . GLN A 1 98 ? -17.188 -2.270 21.000 1.00 83.12 98 GLN A CA 1
ATOM 726 C C . GLN A 1 98 ? -16.861 -3.453 21.921 1.00 83.12 98 GLN A C 1
ATOM 728 O O . GLN A 1 98 ? -17.663 -4.369 22.060 1.00 83.12 98 GLN A O 1
ATOM 733 N N . LEU A 1 99 ? -15.708 -3.427 22.598 1.00 82.75 99 LEU A N 1
ATOM 734 C CA . LEU A 1 99 ? -15.350 -4.460 23.574 1.00 82.75 99 LEU A CA 1
ATOM 735 C C . LEU A 1 99 ? -16.283 -4.467 24.787 1.00 82.75 99 LEU A C 1
ATOM 737 O O . LEU A 1 99 ? -16.612 -5.540 25.284 1.00 82.75 99 LEU A O 1
ATOM 741 N N . ARG A 1 100 ? -16.712 -3.295 25.271 1.00 82.50 100 ARG A N 1
ATOM 742 C CA . ARG A 1 100 ? -17.677 -3.205 26.379 1.00 82.50 100 ARG A CA 1
ATOM 743 C C . ARG A 1 100 ? -19.054 -3.718 25.977 1.00 82.50 100 ARG A C 1
ATOM 745 O O . ARG A 1 100 ? -19.670 -4.424 26.763 1.00 82.50 100 ARG A O 1
ATOM 752 N N . GLU A 1 101 ? -19.504 -3.384 24.773 1.00 82.50 101 GLU A N 1
ATOM 753 C CA . GL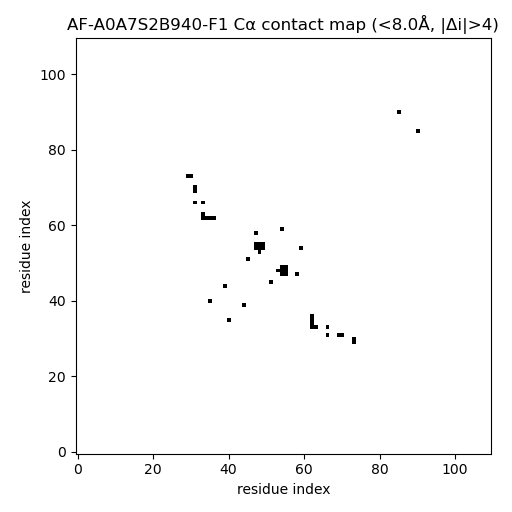U A 1 101 ? -20.767 -3.874 24.215 1.00 82.50 101 GLU A CA 1
ATOM 754 C C . GLU A 1 101 ? -20.747 -5.404 24.100 1.00 82.50 101 GLU A C 1
ATOM 756 O O . GLU A 1 101 ? -21.602 -6.075 24.675 1.00 82.50 101 GLU A O 1
ATOM 761 N N . LEU A 1 102 ? -19.687 -5.963 23.509 1.00 80.06 102 LEU A N 1
ATOM 762 C CA . LEU A 1 102 ? -19.485 -7.411 23.432 1.00 80.06 102 LEU A CA 1
ATOM 763 C C . LEU A 1 102 ? -19.396 -8.071 24.811 1.00 80.06 102 LEU A C 1
ATOM 765 O O . LEU A 1 102 ? -19.937 -9.152 24.999 1.00 80.06 102 LEU A O 1
ATOM 769 N N . ALA A 1 103 ? -18.734 -7.441 25.784 1.00 78.44 103 ALA A N 1
ATOM 770 C CA . ALA A 1 103 ? -18.662 -7.963 27.147 1.00 78.44 103 ALA A CA 1
ATOM 771 C C . ALA A 1 103 ? -20.029 -7.952 27.852 1.00 78.44 103 ALA A C 1
ATOM 773 O O . ALA A 1 103 ? -20.287 -8.831 28.666 1.00 78.44 103 ALA A O 1
ATOM 774 N N . SER A 1 104 ? -20.896 -6.981 27.546 1.00 76.31 104 SER A N 1
ATOM 775 C CA . SER A 1 104 ? -22.261 -6.924 28.084 1.00 76.31 104 SER A CA 1
ATOM 776 C C . SER A 1 104 ? -23.222 -7.900 27.404 1.00 76.31 104 SER A C 1
ATOM 778 O O . SER A 1 104 ? -24.153 -8.383 28.038 1.00 76.31 104 SER A O 1
ATOM 780 N N . GLU A 1 105 ? -22.993 -8.207 26.128 1.00 74.00 105 GLU A N 1
ATOM 781 C CA . GLU A 1 105 ? -23.775 -9.186 25.369 1.00 74.00 105 GLU A CA 1
ATOM 782 C C . GLU A 1 105 ? -23.335 -10.623 25.685 1.00 74.00 105 GLU A C 1
ATOM 784 O O . GLU A 1 105 ? -24.152 -11.540 25.759 1.00 74.00 105 GLU A O 1
ATOM 789 N N . ALA A 1 106 ? -22.043 -10.815 25.949 1.00 68.00 106 ALA A N 1
ATOM 790 C CA . ALA A 1 106 ? -21.458 -12.068 26.395 1.00 68.00 106 ALA A CA 1
ATOM 791 C C . ALA A 1 106 ? -21.581 -12.252 27.915 1.00 68.00 106 ALA A C 1
ATOM 793 O O . ALA A 1 106 ? -20.606 -12.673 28.535 1.00 68.00 106 ALA A O 1
ATOM 794 N N . ASP A 1 107 ? -22.748 -11.958 28.506 1.00 56.34 107 ASP A N 1
ATOM 795 C CA . ASP A 1 107 ? -23.092 -12.299 29.895 1.00 56.34 107 A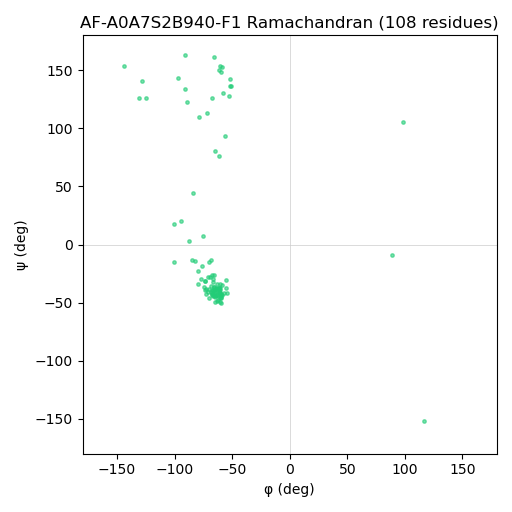SP A CA 1
ATOM 796 C C . ASP A 1 107 ? -23.058 -13.835 30.054 1.00 56.34 107 ASP A C 1
ATOM 798 O O . ASP A 1 107 ? -24.060 -14.549 29.992 1.00 56.34 107 ASP A O 1
ATOM 802 N N . ILE A 1 108 ? -21.836 -14.366 30.123 1.00 53.44 108 ILE A N 1
ATOM 803 C CA . ILE A 1 108 ? -21.495 -15.754 30.377 1.00 53.44 108 ILE A CA 1
ATOM 804 C C . ILE A 1 108 ? -21.656 -15.898 31.890 1.00 53.44 108 ILE A C 1
ATOM 806 O O . ILE A 1 108 ? -20.845 -15.331 32.629 1.00 53.44 108 ILE A O 1
ATOM 810 N N . PRO A 1 109 ? -22.675 -16.628 32.375 1.00 42.28 109 PRO A N 1
ATOM 811 C CA . PRO A 1 109 ? -22.840 -16.839 33.803 1.00 42.28 109 PRO A CA 1
ATOM 812 C C . PRO A 1 109 ? -21.579 -17.512 34.362 1.00 42.28 109 PRO A C 1
ATOM 814 O O . PRO A 1 109 ? -21.080 -18.483 33.783 1.00 42.28 109 PRO A O 1
ATOM 817 N N . ALA A 1 110 ? -21.058 -16.945 35.455 1.00 48.22 110 AL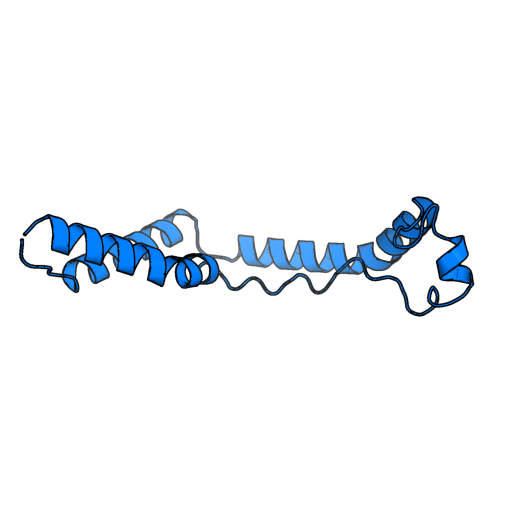A A N 1
ATOM 818 C CA . ALA A 1 110 ? -19.891 -17.439 36.189 1.00 48.22 110 ALA A CA 1
ATOM 819 C C . ALA A 1 110 ? -20.038 -18.908 36.632 1.00 48.22 110 ALA A C 1
ATOM 821 O O . ALA A 1 110 ? -21.159 -19.311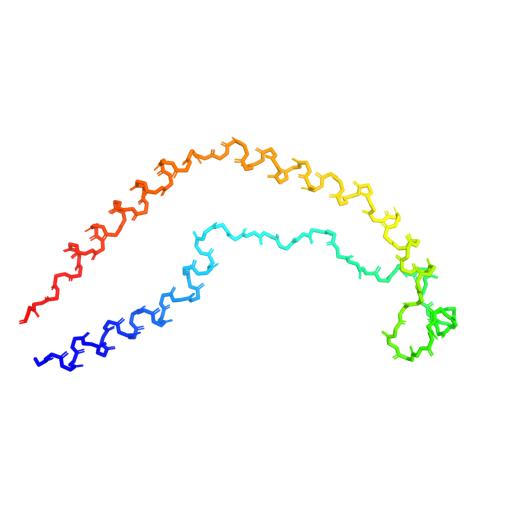 37.020 1.00 48.22 110 ALA A O 1
#

pLDDT: mean 70.64, std 13.55, range [42.28, 90.25]

Solvent-accessible surface area (backbone atoms only — not comparable to full-atom values): 6726 Å² total; per-residue (Å²): 111,74,72,59,56,53,51,51,52,49,50,52,54,58,68,42,47,65,52,59,72,44,69,78,62,76,66,74,74,69,93,70,68,101,61,84,57,77,92,52,63,60,75,68,38,61,72,42,22,93,45,94,92,49,69,28,70,69,58,49,50,51,50,49,59,72,45,40,64,59,49,51,51,54,53,49,53,52,51,50,55,62,66,74,40,79,52,73,67,59,53,50,49,53,51,52,52,52,50,51,52,50,54,64,73,57,73,67,82,130

Secondary structure (DSSP, 8-state):
-HHHHHHHHHHHHHHHHHHHHHTT---PPPS---PPPGGG-SHHHHHT-SSTT---HHHHHHHHHHHHHHHHHHHHHHHHHHHHSPPHHHHHHHHHHHHHHHHHH-----

Mean predicted aligned error: 15.99 Å

Organism: NCBI:txid327968

Radius of gyration: 23.77 Å; Cα contacts (8 Å, |Δi|>4): 24; chains: 1; bounding box: 46×38×61 Å

Sequence (110 aa):
TAAAAVLVGLLVGLASSPLAASAGVARPLPDFSLTRPEYMQGIDASNSATKPGEVDYVTRSQIQWVQMPKAREEALDHNSRVREGPAKAERVEKVMSQLRELASEADIPA

Foldseek 3Di:
DVVVVVVVVVVCVVVCVVVVVPVVDPDPDQPDDLDQDPVCPDPNVVVQAPDPPHGHPVSSVVSCVVCVVSVVVSVVVVVVCVVPDDDPVVVVVVVVVVVVVVVVVPPPPD